Protein AF-A0A3R6ZTX9-F1 (afdb_monomer)

Organism: Aphanomyces astaci (NCBI:txid112090)

pLDDT: mean 76.0, std 13.31, range [39.62, 91.31]

Structure (mmCIF, N/CA/C/O backbone):
data_AF-A0A3R6ZTX9-F1
#
_entry.id   AF-A0A3R6ZTX9-F1
#
loop_
_atom_site.group_PDB
_atom_site.id
_atom_site.type_symbol
_atom_site.label_atom_id
_atom_site.label_alt_id
_atom_site.label_comp_id
_atom_site.label_asym_id
_atom_site.label_entity_id
_atom_site.label_seq_id
_atom_site.pdbx_PDB_ins_code
_atom_site.Cartn_x
_atom_site.Cartn_y
_atom_site.Cartn_z
_atom_site.occupancy
_atom_site.B_iso_or_equiv
_atom_site.auth_seq_id
_atom_site.auth_comp_id
_atom_site.auth_asym_id
_atom_site.auth_atom_id
_atom_site.pdbx_PDB_model_num
ATOM 1 N N . MET A 1 1 ? -72.294 -10.669 41.990 1.00 42.34 1 MET A N 1
ATOM 2 C CA . MET A 1 1 ? -72.229 -10.085 40.635 1.00 42.34 1 MET A CA 1
ATOM 3 C C . MET A 1 1 ? -72.012 -8.591 40.776 1.00 42.34 1 MET A C 1
ATOM 5 O O . MET A 1 1 ? -72.959 -7.925 41.150 1.00 42.34 1 MET A O 1
ATOM 9 N N . THR A 1 2 ? -70.813 -8.077 40.509 1.00 39.62 2 THR A N 1
ATOM 10 C CA . THR A 1 2 ? -70.591 -6.650 40.203 1.00 39.62 2 THR A CA 1
ATOM 11 C C . THR A 1 2 ? -69.235 -6.511 39.512 1.00 39.62 2 THR A C 1
ATOM 13 O O . THR A 1 2 ? -68.197 -6.339 40.142 1.00 39.62 2 THR A O 1
ATOM 16 N N . ALA A 1 3 ? -69.253 -6.647 38.186 1.00 47.97 3 ALA A N 1
ATOM 17 C CA . ALA A 1 3 ? -68.145 -6.266 37.323 1.00 47.97 3 ALA A CA 1
ATOM 18 C C . ALA A 1 3 ? -68.106 -4.733 37.250 1.00 47.97 3 ALA A C 1
ATOM 20 O O . ALA A 1 3 ? -69.045 -4.107 36.756 1.00 47.97 3 ALA A O 1
ATOM 21 N N . THR A 1 4 ? -67.055 -4.114 37.782 1.00 53.06 4 THR A N 1
ATOM 22 C CA . THR A 1 4 ? -66.839 -2.671 37.671 1.00 53.06 4 THR A CA 1
ATOM 23 C C . THR A 1 4 ? -66.225 -2.363 36.307 1.00 53.06 4 THR A C 1
ATOM 25 O O . THR A 1 4 ? -65.097 -2.739 35.997 1.00 53.06 4 THR A O 1
ATOM 28 N N . GLY A 1 5 ? -67.011 -1.702 35.457 1.00 58.22 5 GLY A N 1
ATOM 29 C CA . GLY A 1 5 ? -66.600 -1.270 34.126 1.00 58.22 5 GLY A CA 1
ATOM 30 C C . GLY A 1 5 ? -65.455 -0.259 34.180 1.00 58.22 5 GLY A C 1
ATOM 31 O O . GLY A 1 5 ? -65.663 0.916 34.485 1.00 58.22 5 GLY A O 1
ATOM 32 N N . LEU A 1 6 ? -64.248 -0.705 33.830 1.00 56.84 6 LEU A N 1
ATOM 33 C CA . LEU A 1 6 ? -63.137 0.180 33.493 1.00 56.84 6 LEU A CA 1
ATOM 34 C C . LEU A 1 6 ? -63.426 0.824 32.129 1.00 56.84 6 LEU A C 1
ATOM 36 O O . LEU A 1 6 ? -63.562 0.138 31.117 1.00 56.84 6 LEU A O 1
ATOM 40 N N . LYS A 1 7 ? -63.530 2.157 32.093 1.00 65.38 7 LYS A N 1
ATOM 41 C CA . LYS A 1 7 ? -63.752 2.918 30.853 1.00 65.38 7 LYS A CA 1
ATOM 42 C C . LYS A 1 7 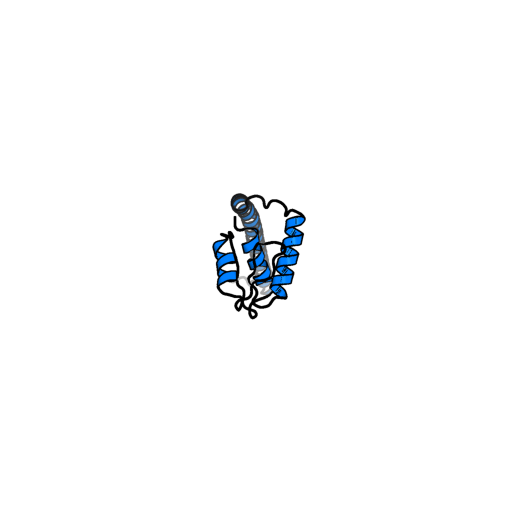? -62.611 2.623 29.858 1.00 65.38 7 LYS A C 1
ATOM 44 O O . LYS A 1 7 ? -61.449 2.771 30.239 1.00 65.38 7 LYS A O 1
ATOM 49 N N . PRO A 1 8 ? -62.894 2.295 28.582 1.00 60.31 8 PRO A N 1
ATOM 50 C CA . PRO A 1 8 ? -61.883 1.877 27.599 1.00 60.31 8 PRO A CA 1
ATOM 51 C C . PRO A 1 8 ? -60.804 2.940 27.334 1.00 60.31 8 PRO A C 1
ATOM 53 O O . PRO A 1 8 ? -59.685 2.605 26.952 1.00 60.31 8 PRO A O 1
ATOM 56 N N . LEU A 1 9 ? -61.099 4.221 27.589 1.00 60.78 9 LEU A N 1
ATOM 57 C CA . LEU A 1 9 ? -60.098 5.290 27.559 1.00 60.78 9 LEU A CA 1
ATOM 58 C C . LEU A 1 9 ? -59.030 5.115 28.650 1.00 60.78 9 LEU A C 1
ATOM 60 O O . LEU A 1 9 ? -57.849 5.267 28.366 1.00 60.78 9 LEU A O 1
ATOM 64 N N . SER A 1 10 ? -59.420 4.766 29.879 1.00 70.56 10 SER A N 1
ATOM 65 C CA . SER A 1 10 ? -58.505 4.667 31.027 1.00 70.56 10 SER A CA 1
ATOM 66 C C . SER A 1 10 ? -57.478 3.549 30.844 1.00 70.56 10 SER A C 1
ATOM 68 O O . SER A 1 10 ? -56.297 3.759 31.106 1.00 70.56 10 SER A O 1
ATOM 70 N N . PHE A 1 11 ? -57.894 2.408 30.290 1.00 79.81 11 PHE A N 1
ATOM 71 C CA . PHE A 1 11 ? -56.985 1.301 29.992 1.00 79.81 11 PHE A CA 1
ATOM 72 C C . PHE A 1 11 ? -55.931 1.672 28.935 1.00 79.81 11 PHE A C 1
ATOM 74 O O . PHE A 1 11 ? -54.764 1.318 29.075 1.00 79.81 11 PHE A O 1
ATOM 81 N N . ARG A 1 12 ? -56.307 2.450 27.908 1.00 82.75 12 ARG A N 1
ATOM 82 C CA . ARG A 1 12 ? -55.375 2.907 26.860 1.00 82.75 12 ARG A CA 1
ATOM 83 C C . ARG A 1 12 ? -54.304 3.857 27.399 1.00 82.75 12 ARG A C 1
ATOM 85 O O . ARG A 1 12 ? -53.152 3.748 26.990 1.00 82.75 12 ARG A O 1
ATOM 92 N N . TRP A 1 13 ? -54.659 4.750 28.324 1.00 83.75 13 TRP A N 1
ATOM 93 C CA . TRP A 1 13 ? -53.696 5.645 28.979 1.00 83.75 13 TRP A CA 1
ATOM 94 C C . TRP A 1 13 ? -52.734 4.889 29.899 1.00 83.75 13 TRP A C 1
ATOM 96 O O . TRP A 1 13 ? -51.539 5.173 29.891 1.00 83.75 13 TRP A O 1
ATOM 106 N N . ILE A 1 14 ? -53.229 3.884 30.628 1.00 87.25 14 ILE A N 1
ATOM 107 C CA . ILE A 1 14 ? -52.388 3.011 31.458 1.00 87.25 14 ILE A CA 1
ATOM 108 C C . ILE A 1 14 ? -51.406 2.225 30.579 1.00 87.25 14 ILE A C 1
ATOM 110 O O . ILE A 1 14 ? -50.210 2.220 30.855 1.00 87.25 14 ILE A O 1
ATOM 114 N N . LEU A 1 15 ? -51.882 1.634 29.477 1.00 86.38 15 LEU A N 1
ATOM 115 C CA . LEU A 1 15 ? -51.041 0.883 28.543 1.00 86.38 15 LEU A CA 1
ATOM 116 C C . LEU A 1 15 ? -49.939 1.762 27.928 1.00 86.38 15 LEU A C 1
ATOM 118 O O . LEU A 1 15 ? -48.782 1.353 27.893 1.00 86.38 15 LEU A O 1
ATOM 122 N N . MET A 1 16 ? -50.275 2.980 27.492 1.00 88.00 16 MET A N 1
ATOM 123 C CA . MET A 1 16 ? -49.287 3.924 26.953 1.00 88.00 16 MET A CA 1
ATOM 124 C C . MET A 1 16 ? -48.255 4.347 28.003 1.00 88.00 16 MET A C 1
ATOM 126 O O . MET A 1 16 ? -47.072 4.449 27.683 1.00 88.00 16 MET A O 1
ATOM 130 N N . GLY A 1 17 ? -48.671 4.522 29.261 1.00 90.31 17 GLY A N 1
ATOM 131 C CA . GLY A 1 17 ? -47.754 4.766 30.375 1.00 90.31 17 GLY A CA 1
ATOM 132 C C . GLY A 1 17 ? -46.779 3.606 30.600 1.00 90.31 17 GLY A C 1
ATOM 133 O O . GLY A 1 17 ? -45.578 3.830 30.737 1.00 90.31 17 GLY A O 1
ATOM 134 N N . CYS A 1 18 ? -47.267 2.363 30.565 1.00 91.25 18 CYS A N 1
ATOM 135 C CA . CYS A 1 18 ? -46.425 1.172 30.701 1.00 91.25 18 CYS A CA 1
ATOM 136 C C . CYS A 1 18 ? -45.427 1.027 29.543 1.00 91.25 18 CYS A C 1
ATOM 138 O O . CYS A 1 18 ? -44.254 0.753 29.784 1.00 91.25 18 CYS A O 1
ATOM 140 N N . ILE A 1 19 ? -45.865 1.245 28.298 1.00 90.62 19 ILE A N 1
ATOM 141 C CA . ILE A 1 19 ? -44.985 1.188 27.121 1.00 90.62 19 ILE A CA 1
ATOM 142 C C . ILE A 1 19 ? -43.904 2.272 27.213 1.00 90.62 19 ILE A C 1
ATOM 144 O O . ILE A 1 19 ? -42.727 1.976 27.021 1.00 90.62 19 ILE A O 1
ATOM 148 N N . GLY A 1 20 ? -44.276 3.504 27.575 1.00 91.06 20 GLY A N 1
ATOM 149 C CA . GLY A 1 20 ? -43.320 4.596 27.766 1.00 91.06 20 GLY A CA 1
ATOM 150 C C . GLY A 1 20 ? -42.275 4.292 28.843 1.00 91.06 20 GLY A C 1
ATOM 151 O O . GLY A 1 20 ? -41.086 4.515 28.625 1.00 91.06 20 GLY A O 1
ATOM 152 N N . ALA A 1 21 ? -42.692 3.716 29.973 1.00 91.31 21 ALA A N 1
ATOM 153 C CA . ALA A 1 21 ? -41.777 3.316 31.041 1.00 91.31 21 ALA A CA 1
ATOM 154 C C . ALA A 1 21 ? -40.799 2.214 30.595 1.00 91.31 21 ALA A C 1
ATOM 156 O O . ALA A 1 21 ? -39.606 2.309 30.879 1.00 91.31 21 ALA A O 1
ATOM 157 N N . LEU A 1 22 ? -41.273 1.205 29.855 1.00 89.50 22 LEU A N 1
ATOM 158 C CA . LEU A 1 22 ? -40.421 0.130 29.334 1.00 89.50 22 LEU A CA 1
ATOM 159 C C . LEU A 1 22 ? -39.383 0.646 28.330 1.00 89.50 22 LEU A C 1
ATOM 161 O O . LEU A 1 22 ? -38.224 0.243 28.395 1.00 89.50 22 LEU A O 1
ATOM 165 N N . VAL A 1 23 ? -39.767 1.567 27.441 1.00 89.31 23 VAL A N 1
ATOM 166 C CA . VAL A 1 23 ? -38.845 2.176 26.466 1.00 89.31 23 VAL A CA 1
ATOM 167 C C . VAL A 1 23 ? -37.778 3.021 27.165 1.00 89.31 23 VAL A C 1
ATOM 169 O O . VAL A 1 23 ? -36.600 2.938 26.813 1.00 89.31 23 VAL A O 1
ATOM 172 N N . LEU A 1 24 ? -38.158 3.794 28.187 1.00 86.75 24 LEU A N 1
ATOM 173 C CA . LEU A 1 24 ? -37.202 4.563 28.984 1.00 86.75 24 LEU A CA 1
ATOM 174 C C . LEU A 1 24 ? -36.202 3.645 29.695 1.00 86.75 24 LEU A C 1
ATOM 176 O O . LEU A 1 24 ? -35.001 3.878 29.583 1.00 86.75 24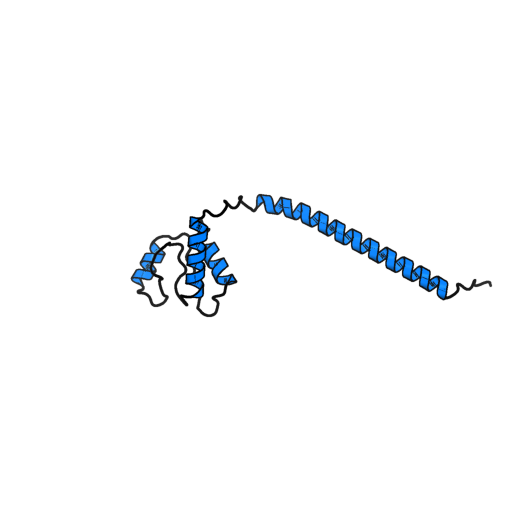 LEU A O 1
ATOM 180 N N . PHE A 1 25 ? -36.667 2.566 30.330 1.00 86.88 25 PHE A N 1
ATOM 181 C CA . PHE A 1 25 ? -35.781 1.578 30.955 1.00 86.88 25 PHE A CA 1
ATOM 182 C C . PHE A 1 25 ? -34.806 0.953 29.950 1.00 86.88 25 PHE A C 1
ATOM 184 O O . PHE A 1 25 ? -33.598 0.989 30.169 1.00 86.88 25 PHE A O 1
ATOM 191 N N . GLN A 1 26 ? -35.305 0.486 28.801 1.00 82.94 26 GLN A N 1
ATOM 192 C CA . GLN A 1 26 ? -34.459 -0.099 27.755 1.00 82.94 26 GLN A CA 1
ATOM 193 C C . GLN A 1 26 ? -33.414 0.894 27.227 1.00 82.94 26 GLN A C 1
ATOM 195 O O . GLN A 1 26 ? -32.262 0.520 27.012 1.00 82.94 26 GLN A O 1
ATOM 200 N N . SER A 1 27 ? -33.776 2.168 27.049 1.00 82.19 27 SER A N 1
ATOM 201 C CA . SER A 1 27 ? -32.820 3.186 26.595 1.00 82.19 27 SER A CA 1
ATOM 202 C C . SER A 1 27 ? -31.723 3.483 27.623 1.00 82.19 27 SER A C 1
ATOM 204 O O . SER A 1 27 ? -30.569 3.676 27.238 1.00 82.19 27 SER A O 1
ATOM 206 N N . VAL A 1 28 ? -32.048 3.466 28.921 1.00 86.44 28 VAL A N 1
ATOM 207 C CA . VAL A 1 28 ? -31.074 3.671 30.004 1.00 86.44 28 VAL A CA 1
ATOM 208 C C . VAL A 1 28 ? -30.114 2.489 30.099 1.00 86.44 28 VAL A C 1
ATOM 210 O O . VAL A 1 28 ? -28.906 2.710 30.170 1.00 86.44 28 VAL A O 1
ATOM 213 N N . ASP A 1 29 ? -30.614 1.254 30.025 1.00 76.56 29 ASP A N 1
ATOM 214 C CA . ASP A 1 29 ? -29.776 0.050 30.052 1.00 76.56 29 ASP A CA 1
ATOM 215 C C . ASP A 1 29 ? -28.816 -0.003 28.856 1.00 76.56 29 ASP A C 1
ATOM 217 O O . ASP A 1 29 ? -27.618 -0.253 29.022 1.00 76.56 29 ASP A O 1
ATOM 221 N N . VAL A 1 30 ? -29.303 0.305 27.647 1.00 79.94 30 VAL A N 1
ATOM 222 C CA . VAL A 1 30 ? -28.466 0.375 26.437 1.00 79.94 30 VAL A CA 1
ATOM 223 C C . VAL A 1 30 ? -27.416 1.478 26.564 1.00 79.94 30 VAL A C 1
ATOM 225 O O . VAL A 1 30 ? -26.245 1.249 26.259 1.00 79.94 30 VAL A O 1
ATOM 228 N N . PHE A 1 31 ? -27.791 2.658 27.061 1.00 79.12 31 PHE A N 1
ATOM 229 C CA . PHE A 1 31 ? -26.856 3.767 27.245 1.00 79.12 31 PHE A CA 1
ATOM 230 C C . PHE A 1 31 ? -25.791 3.463 28.309 1.00 79.12 31 PHE A C 1
ATOM 232 O O . PHE A 1 31 ? -24.609 3.760 28.109 1.00 79.12 31 PHE A O 1
ATOM 239 N N . LEU A 1 32 ? -26.176 2.832 29.420 1.00 76.88 32 LEU A N 1
ATOM 240 C CA . LEU A 1 32 ? -25.256 2.444 30.487 1.00 76.88 32 LEU A CA 1
ATOM 241 C C . LEU A 1 32 ? -24.304 1.333 30.021 1.00 76.88 32 LEU A C 1
ATOM 243 O O . LEU A 1 32 ? -23.101 1.409 30.271 1.00 76.88 32 LEU A O 1
ATOM 247 N N . THR A 1 33 ? -24.810 0.364 29.256 1.00 74.88 33 THR A N 1
ATOM 248 C CA . THR A 1 33 ? -24.007 -0.709 28.646 1.00 74.88 33 THR A CA 1
ATOM 249 C C . THR A 1 33 ? -23.037 -0.159 27.602 1.00 74.88 33 THR A C 1
ATOM 251 O O . THR A 1 33 ? -21.868 -0.548 27.582 1.00 74.88 33 THR A O 1
ATOM 254 N N . TYR A 1 34 ? -23.470 0.803 26.783 1.00 73.12 34 TYR A N 1
ATOM 255 C CA . TYR A 1 34 ? -22.617 1.512 25.825 1.00 73.12 34 TYR A CA 1
ATOM 256 C C . TYR A 1 34 ? -21.499 2.295 26.531 1.00 73.12 34 TYR A C 1
ATOM 258 O O . TYR A 1 34 ? -20.330 2.241 26.143 1.00 73.12 34 TYR A O 1
ATOM 266 N N . ARG A 1 35 ? -21.816 2.979 27.638 1.00 70.88 35 ARG A N 1
ATOM 267 C CA . ARG A 1 35 ? -20.812 3.679 28.453 1.00 70.88 35 ARG A CA 1
ATOM 268 C C . ARG A 1 35 ? -19.828 2.709 29.109 1.00 70.88 35 ARG A C 1
ATOM 270 O O . ARG A 1 35 ? -18.623 2.949 29.035 1.00 70.88 35 ARG A O 1
ATOM 277 N N . ALA A 1 36 ? -20.300 1.606 29.682 1.00 68.00 36 ALA A N 1
ATOM 278 C CA . ALA A 1 36 ? -19.447 0.597 30.309 1.00 68.00 36 ALA A CA 1
ATOM 279 C C . ALA A 1 36 ? -18.501 -0.078 29.299 1.00 68.00 36 ALA A C 1
ATOM 281 O O . ALA A 1 36 ? -17.299 -0.189 29.550 1.00 68.00 36 ALA A O 1
ATOM 282 N N . THR A 1 37 ? -19.010 -0.451 28.121 1.00 60.44 37 THR A N 1
ATOM 283 C CA . THR A 1 37 ? -18.191 -1.018 27.038 1.00 60.44 37 THR A CA 1
ATOM 284 C C . THR A 1 37 ? -17.191 -0.005 26.485 1.00 60.44 37 THR A C 1
ATOM 286 O O . THR A 1 37 ? -16.041 -0.374 26.270 1.00 60.44 37 THR A O 1
ATOM 289 N N . SER A 1 38 ? -17.542 1.281 26.362 1.00 59.75 38 SER A N 1
ATOM 290 C CA . SER A 1 38 ? -16.585 2.320 25.944 1.00 59.75 38 SER A CA 1
ATOM 291 C C . SER A 1 38 ? -15.401 2.485 26.913 1.00 59.75 38 SER A C 1
ATOM 293 O O . SER A 1 38 ? -14.273 2.729 26.482 1.00 59.75 38 SER A O 1
ATOM 295 N N . LEU A 1 39 ? -15.622 2.298 28.221 1.00 58.97 39 LEU A N 1
ATOM 296 C CA . LEU A 1 39 ? -14.579 2.417 29.244 1.00 58.97 39 LEU A CA 1
ATOM 297 C C . LEU A 1 39 ? -13.685 1.170 29.312 1.00 58.97 39 LEU A C 1
ATOM 299 O O . LEU A 1 39 ? -12.461 1.312 29.358 1.00 58.97 39 LEU A O 1
ATOM 303 N N . LEU A 1 40 ? -14.263 -0.036 29.254 1.00 56.44 40 LEU A N 1
ATOM 304 C CA . LEU 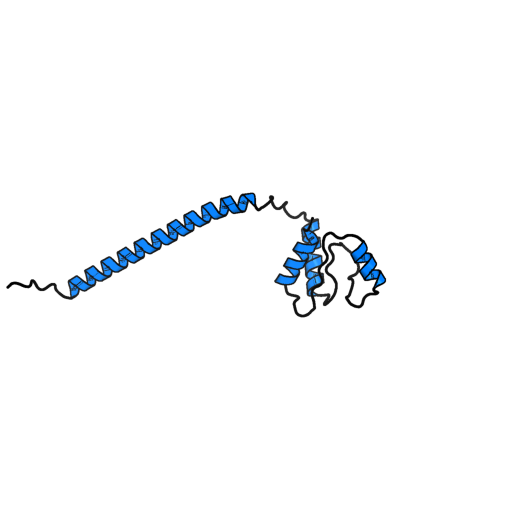A 1 40 ? -13.492 -1.288 29.199 1.00 56.44 40 LEU A CA 1
ATOM 305 C C . LEU A 1 40 ? -12.753 -1.472 27.864 1.00 56.44 40 LEU A C 1
ATOM 307 O O . LEU A 1 40 ? -11.618 -1.951 27.851 1.00 56.44 40 LEU A O 1
ATOM 311 N N . SER A 1 41 ? -13.341 -1.042 26.744 1.00 51.44 41 SER A N 1
ATOM 312 C CA . SER A 1 41 ? -12.674 -1.056 25.436 1.00 51.44 41 SER A CA 1
ATOM 313 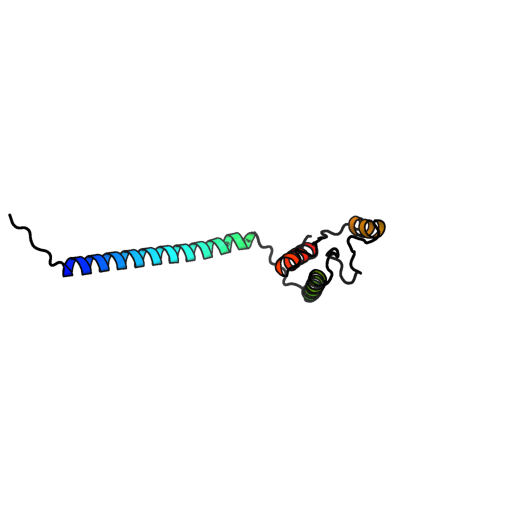C C . SER A 1 41 ? -11.423 -0.174 25.447 1.00 51.44 41 SER A C 1
ATOM 315 O O . SER A 1 41 ? -10.413 -0.519 24.841 1.00 51.44 41 SER A O 1
ATOM 317 N N . ARG A 1 42 ? -11.437 0.935 26.198 1.00 52.50 42 ARG A N 1
ATOM 318 C CA . ARG A 1 42 ? -10.303 1.865 26.300 1.00 52.50 42 ARG A CA 1
ATOM 319 C C . ARG A 1 42 ? -9.152 1.353 27.172 1.00 52.50 42 ARG A C 1
ATOM 321 O O . ARG A 1 42 ? -8.048 1.890 27.072 1.00 52.50 42 ARG A O 1
ATOM 328 N N . SER A 1 43 ? -9.376 0.384 28.063 1.00 53.16 43 SER A N 1
ATOM 329 C CA . SER A 1 43 ? -8.309 -0.196 28.898 1.00 53.16 43 SER A CA 1
ATOM 330 C C . SER A 1 43 ? -7.624 -1.375 28.209 1.00 53.16 43 SER A C 1
ATOM 332 O O . SER A 1 43 ? -6.398 -1.407 28.176 1.00 53.16 43 SER A O 1
ATOM 334 N N . LYS A 1 44 ? -8.383 -2.275 27.566 1.00 50.84 44 LYS A N 1
ATOM 335 C CA . LYS A 1 44 ? -7.806 -3.381 26.779 1.00 50.84 44 LYS A CA 1
ATOM 336 C C . LYS A 1 44 ? -7.079 -2.904 25.519 1.00 50.84 44 LYS A C 1
ATOM 338 O O . LYS A 1 44 ? -6.027 -3.444 25.197 1.00 50.84 44 LYS A O 1
ATOM 343 N N . LEU A 1 45 ? -7.569 -1.852 24.859 1.00 51.25 45 LEU A N 1
ATOM 344 C CA . LEU A 1 45 ? -6.897 -1.270 23.691 1.00 51.25 45 LEU A CA 1
ATOM 345 C C . LEU A 1 45 ? -5.554 -0.604 24.053 1.00 51.25 45 LEU A C 1
ATOM 347 O O . LEU A 1 45 ? -4.610 -0.639 23.274 1.00 51.25 45 LEU A O 1
ATOM 351 N N . ARG A 1 46 ? -5.425 -0.050 25.267 1.00 49.50 46 ARG A N 1
ATOM 352 C CA . ARG A 1 46 ? -4.210 0.656 25.712 1.00 49.50 46 ARG A CA 1
ATOM 353 C C . ARG A 1 46 ? -3.003 -0.240 25.990 1.00 49.50 46 ARG A C 1
ATOM 355 O O . ARG A 1 46 ? -1.915 0.292 26.145 1.00 49.50 46 ARG A O 1
ATOM 362 N N . HIS A 1 47 ? -3.180 -1.552 26.121 1.00 49.66 47 HIS A N 1
ATOM 363 C CA . HIS A 1 47 ? -2.062 -2.490 26.313 1.00 49.66 47 HIS A CA 1
ATOM 364 C C . HIS A 1 47 ? -1.677 -3.235 25.029 1.00 49.66 47 HIS A C 1
ATOM 366 O O . HIS A 1 47 ? -0.597 -3.808 24.973 1.00 49.66 47 HIS A O 1
ATOM 372 N N . ALA A 1 48 ? -2.529 -3.207 23.999 1.00 52.22 48 ALA A N 1
ATOM 373 C CA . ALA A 1 48 ? -2.214 -3.757 22.679 1.00 52.22 48 ALA A CA 1
ATOM 374 C C . ALA A 1 48 ? -1.544 -2.725 21.754 1.00 52.22 48 ALA A C 1
ATOM 376 O O . ALA A 1 48 ? -0.830 -3.094 20.829 1.00 52.22 48 ALA A O 1
ATOM 377 N N . ILE A 1 49 ? -1.747 -1.432 22.014 1.00 51.38 49 ILE A N 1
ATOM 378 C CA . ILE A 1 49 ? -1.125 -0.344 21.264 1.00 51.38 49 ILE A CA 1
ATOM 379 C C . ILE A 1 49 ? 0.180 0.037 21.976 1.00 51.38 49 ILE A C 1
ATOM 381 O O . ILE A 1 49 ? 0.154 0.781 22.960 1.00 51.38 49 ILE A O 1
ATOM 385 N N . ARG A 1 50 ? 1.333 -0.449 21.480 1.00 51.97 50 ARG A N 1
ATOM 386 C CA . ARG A 1 50 ? 2.596 0.304 21.635 1.00 51.97 50 ARG A CA 1
ATOM 387 C C . ARG A 1 50 ? 2.275 1.750 21.241 1.00 51.97 50 ARG A C 1
ATOM 389 O O . ARG A 1 50 ? 1.588 1.907 20.232 1.00 51.97 50 ARG A O 1
ATOM 396 N N . PRO A 1 51 ? 2.677 2.782 22.009 1.00 50.09 51 PRO A N 1
ATOM 397 C CA . PRO A 1 51 ? 2.389 4.155 21.614 1.00 50.09 51 PRO A CA 1
ATOM 398 C C . PRO A 1 51 ? 2.879 4.310 20.178 1.00 50.09 51 PRO A C 1
ATOM 400 O O . PRO A 1 51 ? 4.065 4.091 19.934 1.00 50.09 51 PRO A O 1
ATOM 403 N N . LEU A 1 52 ? 1.959 4.573 19.238 1.00 55.53 52 LEU A N 1
ATOM 404 C CA . LEU A 1 52 ? 2.352 4.907 17.878 1.00 55.53 52 LEU A CA 1
ATOM 405 C C . LEU A 1 52 ? 3.243 6.127 18.051 1.00 55.53 52 LEU A C 1
ATOM 407 O O . LEU A 1 52 ? 2.767 7.187 18.469 1.00 55.53 52 LEU A O 1
ATOM 411 N N . VAL A 1 53 ? 4.544 5.934 17.852 1.00 63.41 53 VAL A N 1
ATOM 412 C CA . VAL A 1 53 ? 5.473 7.042 17.697 1.00 63.41 53 VAL A CA 1
ATOM 413 C C . VAL A 1 53 ? 4.830 7.913 16.629 1.00 63.41 53 VAL A C 1
ATOM 415 O O . VAL A 1 53 ? 4.411 7.400 15.590 1.00 63.41 53 VAL A O 1
ATOM 418 N N . ALA A 1 54 ? 4.602 9.188 16.952 1.00 61.34 54 ALA A N 1
ATOM 419 C CA . ALA A 1 54 ? 4.015 10.099 15.984 1.00 61.34 54 ALA A CA 1
ATOM 420 C C . ALA A 1 54 ? 4.865 9.999 14.708 1.00 61.34 54 ALA A C 1
ATOM 422 O O . ALA A 1 54 ? 6.089 10.092 14.841 1.00 61.34 54 ALA A O 1
ATOM 423 N N . PRO A 1 55 ? 4.257 9.748 13.531 1.00 62.03 55 PRO A N 1
ATOM 424 C CA . PRO A 1 55 ? 5.019 9.568 12.306 1.00 62.03 55 PRO A CA 1
ATOM 425 C C . PRO A 1 55 ? 5.967 10.750 12.137 1.00 62.03 55 PRO A C 1
ATOM 427 O O . PRO A 1 55 ? 5.537 11.903 12.258 1.00 62.03 55 PRO A O 1
ATOM 430 N N . GLN A 1 56 ? 7.250 10.471 11.921 1.00 73.94 56 GLN A N 1
ATOM 431 C CA . GLN A 1 56 ? 8.213 11.522 11.630 1.00 73.94 56 GLN A CA 1
ATOM 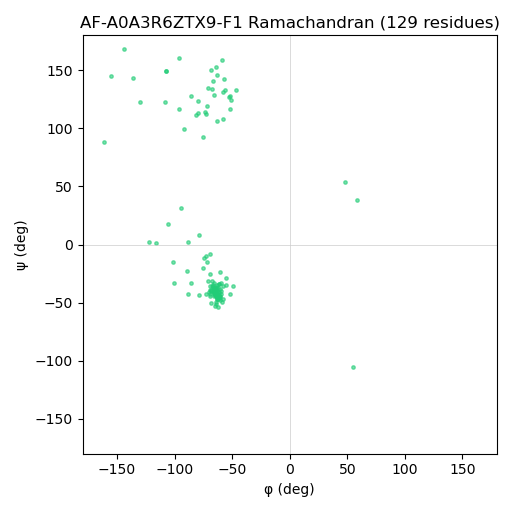432 C C . GLN A 1 56 ? 7.812 12.179 10.295 1.00 73.94 56 GLN A C 1
ATOM 434 O O . GLN A 1 56 ? 7.165 11.544 9.462 1.00 73.94 56 GLN A O 1
ATOM 439 N N . GLU A 1 57 ? 8.143 13.453 10.063 1.00 74.75 57 GLU A N 1
ATOM 440 C CA . GLU A 1 57 ? 7.768 14.133 8.805 1.00 74.75 57 GLU A CA 1
ATOM 441 C C . GLU A 1 57 ? 8.275 13.370 7.566 1.00 74.75 57 GLU A C 1
ATOM 443 O O . GLU A 1 57 ? 7.563 13.263 6.565 1.00 74.75 57 GLU A O 1
ATOM 448 N N . ASP A 1 58 ? 9.447 12.744 7.687 1.00 77.44 58 ASP A N 1
ATOM 449 C CA . ASP A 1 58 ? 10.035 11.865 6.673 1.00 77.44 58 ASP A CA 1
ATOM 450 C C . ASP A 1 58 ? 9.175 10.614 6.407 1.00 77.44 58 ASP A C 1
ATOM 452 O O . ASP A 1 58 ? 9.053 10.166 5.266 1.00 77.44 58 ASP A O 1
ATOM 456 N N . ASP A 1 59 ? 8.511 10.075 7.436 1.00 82.31 59 ASP A N 1
ATOM 457 C CA . ASP A 1 59 ? 7.595 8.940 7.299 1.00 82.31 59 ASP A CA 1
ATOM 458 C C . ASP A 1 59 ? 6.325 9.341 6.553 1.00 82.31 59 ASP A C 1
ATOM 460 O O . ASP A 1 59 ? 5.846 8.587 5.711 1.00 82.31 59 ASP A O 1
ATOM 464 N N . LEU A 1 60 ? 5.784 10.531 6.833 1.00 84.19 60 LEU A N 1
ATOM 465 C CA . LEU A 1 60 ? 4.585 11.034 6.159 1.00 84.19 60 LEU A CA 1
ATOM 466 C C . LEU A 1 60 ? 4.842 11.289 4.674 1.00 84.19 60 LEU A C 1
ATOM 468 O O . LEU A 1 60 ? 4.008 10.935 3.836 1.00 84.19 60 LEU A O 1
ATOM 472 N N . LEU A 1 61 ? 5.993 11.881 4.347 1.00 87.19 61 LEU A N 1
ATOM 473 C CA . LEU A 1 61 ? 6.384 12.122 2.963 1.00 87.19 61 LEU A CA 1
ATOM 474 C C . LEU A 1 61 ? 6.565 10.801 2.208 1.00 87.19 61 LEU A C 1
ATOM 476 O O . LEU A 1 61 ? 6.003 10.637 1.125 1.00 87.19 61 LEU A O 1
ATOM 480 N N . HIS A 1 62 ? 7.275 9.843 2.809 1.00 84.62 62 HIS A N 1
ATOM 481 C CA . HIS A 1 62 ? 7.494 8.530 2.210 1.00 84.62 62 HIS A CA 1
ATOM 482 C C . HIS A 1 62 ? 6.180 7.756 2.025 1.00 84.62 62 HIS A C 1
ATOM 484 O O . HIS A 1 62 ? 5.939 7.191 0.962 1.00 84.62 62 HIS A O 1
ATOM 490 N N . MET A 1 63 ? 5.275 7.785 3.006 1.00 85.50 63 MET A N 1
ATOM 491 C CA . MET A 1 63 ? 3.960 7.151 2.880 1.00 85.50 63 MET A CA 1
ATOM 492 C C . MET A 1 63 ? 3.133 7.778 1.751 1.00 85.50 63 MET A C 1
ATOM 494 O O . MET A 1 63 ? 2.502 7.068 0.974 1.00 85.50 63 MET A O 1
ATOM 498 N N . ASN A 1 64 ? 3.157 9.102 1.596 1.00 88.50 64 ASN A N 1
ATOM 499 C CA . ASN A 1 64 ? 2.459 9.755 0.489 1.00 88.50 64 ASN A CA 1
ATOM 500 C C . ASN A 1 64 ? 3.031 9.358 -0.888 1.00 88.50 64 ASN A C 1
ATOM 502 O O . ASN A 1 64 ? 2.280 9.183 -1.854 1.00 88.50 64 ASN A O 1
ATOM 506 N N . GLU A 1 65 ? 4.349 9.181 -0.980 1.00 88.12 65 GLU A N 1
ATOM 507 C CA . GLU A 1 65 ? 4.997 8.670 -2.188 1.00 88.12 65 GLU A CA 1
ATOM 508 C C . GLU A 1 65 ? 4.563 7.231 -2.483 1.00 88.12 65 GLU A C 1
ATOM 510 O O . GLU A 1 65 ? 4.040 6.978 -3.568 1.00 88.12 65 GLU A O 1
ATOM 515 N N . LEU A 1 66 ? 4.647 6.322 -1.503 1.00 87.88 66 LEU A N 1
ATOM 516 C CA . LEU A 1 66 ? 4.213 4.929 -1.661 1.00 87.88 66 LEU A CA 1
ATOM 517 C C . LEU A 1 66 ? 2.733 4.823 -2.059 1.00 87.88 66 LEU A C 1
ATOM 519 O O . LEU A 1 66 ? 2.369 3.973 -2.871 1.00 87.88 66 LEU A O 1
ATOM 523 N N . MET A 1 67 ? 1.881 5.716 -1.548 1.00 89.88 67 MET A N 1
ATOM 524 C CA . MET A 1 67 ? 0.469 5.784 -1.935 1.00 89.88 67 MET A CA 1
ATOM 525 C C . MET A 1 67 ? 0.304 6.148 -3.400 1.00 89.88 67 MET A C 1
ATOM 527 O O . MET A 1 67 ? -0.431 5.500 -4.149 1.00 89.88 67 MET A O 1
ATOM 531 N N . THR A 1 68 ? 1.001 7.202 -3.811 1.00 88.94 68 THR A N 1
ATOM 532 C CA . THR A 1 68 ? 0.953 7.696 -5.181 1.00 88.94 68 THR A CA 1
ATOM 533 C C . THR A 1 68 ? 1.482 6.634 -6.136 1.00 88.94 68 THR A C 1
ATOM 535 O O . THR A 1 68 ? 0.856 6.360 -7.161 1.00 88.94 68 THR A O 1
ATOM 538 N N . GLU A 1 69 ? 2.587 5.977 -5.793 1.00 87.12 69 GLU A N 1
ATOM 539 C CA . GLU A 1 69 ? 3.147 4.887 -6.584 1.00 87.12 69 GLU A CA 1
ATOM 540 C C . GLU A 1 69 ? 2.210 3.683 -6.640 1.00 87.12 69 GLU A C 1
ATOM 542 O O . GLU A 1 69 ? 1.964 3.159 -7.727 1.00 87.12 69 GLU A O 1
ATOM 547 N N . CYS A 1 70 ? 1.615 3.283 -5.515 1.00 88.94 70 CYS A N 1
ATOM 548 C CA . CYS A 1 70 ? 0.680 2.168 -5.493 1.00 88.94 70 CYS A CA 1
ATOM 549 C C . CYS A 1 70 ? -0.529 2.433 -6.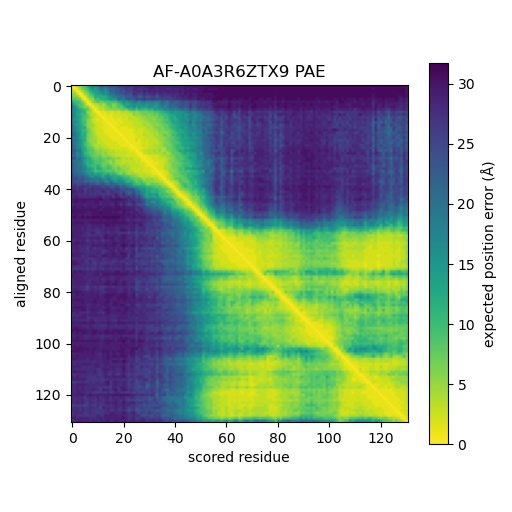397 1.00 88.94 70 CYS A C 1
ATOM 551 O O . CYS A 1 70 ? -0.902 1.570 -7.187 1.00 88.94 70 CYS A O 1
ATOM 553 N N . LEU A 1 71 ? -1.106 3.632 -6.362 1.00 90.06 71 LEU A N 1
ATOM 554 C CA . LEU A 1 71 ? -2.267 3.963 -7.189 1.00 90.06 71 LEU A CA 1
ATOM 555 C C . LEU A 1 71 ? -1.936 4.107 -8.682 1.00 90.06 71 LEU A C 1
ATOM 557 O O . LEU A 1 71 ? -2.789 3.829 -9.523 1.00 90.06 71 LEU A O 1
ATOM 561 N N . THR A 1 72 ? -0.727 4.558 -9.024 1.00 87.56 72 THR A N 1
ATOM 562 C CA . THR A 1 72 ? -0.374 4.930 -10.407 1.00 87.56 72 THR A CA 1
ATOM 563 C C . THR A 1 72 ? 0.414 3.861 -11.157 1.00 87.56 72 THR A C 1
ATOM 565 O O . THR A 1 72 ? 0.245 3.721 -12.368 1.00 87.56 72 THR A O 1
ATOM 568 N N . ARG A 1 73 ? 1.259 3.085 -10.471 1.00 78.75 73 ARG A N 1
ATOM 569 C CA . ARG A 1 73 ? 2.222 2.159 -11.089 1.00 78.75 73 ARG A CA 1
ATOM 570 C C . ARG A 1 73 ? 1.712 0.725 -11.227 1.00 78.75 73 ARG A C 1
ATOM 572 O O . ARG A 1 73 ? 2.499 -0.207 -11.202 1.00 78.75 73 ARG A O 1
ATOM 579 N N . GLY A 1 74 ? 0.408 0.538 -11.410 1.00 80.50 74 GLY A N 1
ATOM 580 C CA . GLY A 1 74 ? -0.151 -0.696 -11.971 1.00 80.50 74 GLY A CA 1
ATOM 581 C C . GLY A 1 74 ? 0.243 -1.995 -11.254 1.00 80.50 74 GLY A C 1
ATOM 582 O O . GLY A 1 74 ? -0.330 -2.326 -10.236 1.00 80.50 74 GLY A O 1
ATOM 583 N N . ASP A 1 75 ? 1.135 -2.795 -11.821 1.00 82.69 75 ASP A N 1
ATOM 584 C CA . ASP A 1 75 ? 1.616 -4.085 -11.307 1.00 82.69 75 ASP A CA 1
ATOM 585 C C . ASP A 1 75 ? 3.039 -4.021 -10.723 1.00 82.69 75 ASP A C 1
ATOM 587 O O . ASP A 1 75 ? 3.679 -5.051 -10.513 1.00 82.69 75 ASP A O 1
ATOM 591 N N . ALA A 1 76 ? 3.534 -2.826 -10.404 1.00 83.56 76 ALA A N 1
ATOM 592 C CA . ALA A 1 76 ? 4.815 -2.659 -9.727 1.00 83.56 76 ALA A CA 1
ATOM 593 C C . ALA A 1 76 ? 4.793 -3.206 -8.290 1.00 83.56 76 ALA A C 1
ATOM 595 O O . ALA A 1 76 ? 3.830 -3.011 -7.552 1.00 83.56 76 ALA A O 1
ATOM 596 N N . ILE A 1 77 ? 5.869 -3.842 -7.846 1.00 84.00 77 ILE A N 1
ATOM 597 C CA . ILE A 1 77 ? 6.041 -4.270 -6.456 1.00 84.00 77 ILE A CA 1
ATOM 598 C C . ILE A 1 77 ? 6.127 -3.026 -5.563 1.00 84.00 77 ILE A C 1
ATOM 600 O O . ILE A 1 77 ? 6.906 -2.113 -5.832 1.00 84.00 77 ILE A O 1
ATOM 604 N N . VAL A 1 78 ? 5.316 -2.985 -4.502 1.00 85.25 78 VAL A N 1
ATOM 605 C CA . VAL A 1 78 ? 5.401 -1.949 -3.469 1.00 85.25 78 VAL A CA 1
ATOM 606 C C . VAL A 1 78 ? 6.545 -2.342 -2.538 1.00 85.25 78 VAL A C 1
ATOM 608 O O . VAL A 1 78 ? 6.468 -3.370 -1.860 1.00 85.25 78 VAL A O 1
ATOM 611 N N . SER A 1 79 ? 7.615 -1.548 -2.548 1.00 80.19 79 SER A N 1
ATOM 612 C CA . SER A 1 79 ? 8.832 -1.779 -1.765 1.00 80.19 79 SER A CA 1
ATOM 613 C C . SER A 1 79 ? 8.920 -0.786 -0.610 1.00 80.19 79 SER A C 1
ATOM 615 O O . SER A 1 79 ? 8.481 0.353 -0.726 1.00 80.19 79 SER A O 1
ATOM 617 N N . SER A 1 80 ? 9.534 -1.204 0.496 1.00 78.56 80 SER A N 1
ATOM 618 C CA . SER A 1 80 ? 9.871 -0.322 1.623 1.00 78.56 80 SER A CA 1
ATOM 619 C C . SER A 1 80 ? 10.987 0.685 1.275 1.00 78.56 80 SER A C 1
ATOM 621 O O . SER A 1 80 ? 11.314 1.575 2.060 1.00 78.56 80 SER A O 1
ATOM 623 N N . ARG A 1 81 ? 11.633 0.558 0.105 1.00 76.00 81 ARG A N 1
ATOM 624 C CA . ARG A 1 81 ? 12.753 1.425 -0.271 1.00 76.00 81 ARG A CA 1
ATOM 625 C C . ARG A 1 81 ? 12.307 2.785 -0.800 1.00 76.00 81 ARG A C 1
ATOM 627 O O . ARG A 1 81 ? 11.685 2.891 -1.850 1.00 7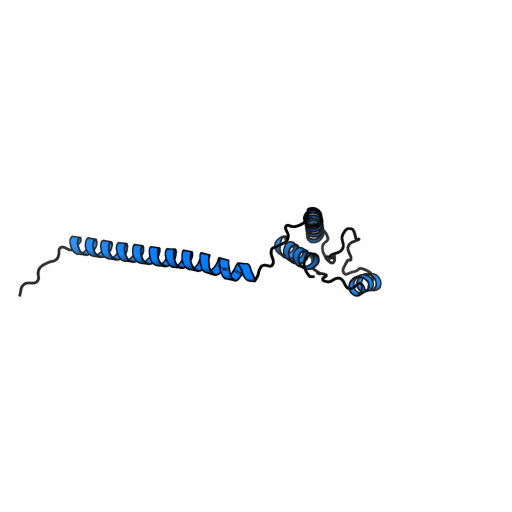6.00 81 ARG A O 1
ATOM 634 N N . TYR A 1 82 ? 12.804 3.825 -0.141 1.00 68.44 82 TYR A N 1
ATOM 635 C CA . TYR A 1 82 ? 12.692 5.203 -0.600 1.00 68.44 82 TYR A CA 1
ATOM 636 C C . TYR A 1 82 ? 13.576 5.461 -1.836 1.00 68.44 82 TYR A C 1
ATOM 638 O O . TYR A 1 82 ? 14.751 5.079 -1.851 1.00 68.44 82 TYR A O 1
ATOM 646 N N . MET A 1 83 ? 13.028 6.140 -2.852 1.00 66.81 83 MET A N 1
ATOM 647 C CA . MET A 1 83 ? 13.728 6.587 -4.071 1.00 66.81 83 MET A CA 1
ATOM 648 C C . MET A 1 83 ? 14.398 5.486 -4.918 1.00 66.81 83 MET A C 1
ATOM 650 O O . MET A 1 83 ? 15.478 5.701 -5.478 1.00 66.81 83 MET A O 1
ATOM 654 N N . GLN A 1 84 ? 13.777 4.312 -5.056 1.00 70.25 84 GLN A N 1
ATOM 655 C CA . GLN A 1 84 ? 14.228 3.305 -6.024 1.00 70.25 84 GLN A CA 1
ATOM 656 C C . GLN A 1 84 ? 13.284 3.173 -7.223 1.00 70.25 84 GLN A C 1
ATOM 658 O O . GLN A 1 84 ? 12.084 3.413 -7.096 1.00 70.25 84 GLN A O 1
ATOM 663 N N . PRO A 1 85 ? 13.809 2.813 -8.411 1.00 71.88 85 PRO A N 1
ATOM 664 C CA . PRO A 1 85 ? 12.965 2.500 -9.552 1.00 71.88 85 PRO A CA 1
ATOM 665 C C . PRO A 1 85 ? 11.996 1.359 -9.206 1.00 71.88 85 PRO A C 1
ATOM 667 O O . PRO A 1 85 ? 12.392 0.410 -8.529 1.00 71.88 85 PRO A O 1
ATOM 670 N N . PRO A 1 86 ? 10.750 1.414 -9.697 1.00 72.69 86 PRO A N 1
ATOM 671 C CA . PRO A 1 86 ? 9.769 0.375 -9.433 1.00 72.69 86 PRO A CA 1
ATOM 672 C C . PRO A 1 86 ? 10.186 -0.920 -10.136 1.00 72.69 86 PRO A C 1
ATOM 674 O O . PRO A 1 86 ? 10.526 -0.908 -11.323 1.00 72.69 86 PRO A O 1
ATOM 677 N N . LEU A 1 87 ? 10.117 -2.036 -9.413 1.00 78.00 87 LEU A N 1
ATOM 678 C CA . LEU A 1 87 ? 10.238 -3.372 -9.989 1.00 78.00 87 LEU A CA 1
ATOM 679 C C . LEU A 1 87 ? 8.876 -3.829 -10.494 1.00 78.00 87 LEU A C 1
ATOM 681 O O . LEU A 1 87 ? 7.892 -3.802 -9.760 1.00 78.00 87 LEU A O 1
ATOM 685 N N . TRP A 1 88 ? 8.826 -4.254 -11.748 1.00 81.25 88 TRP A N 1
ATOM 686 C CA . TRP A 1 88 ? 7.622 -4.765 -12.391 1.00 81.25 88 TRP A CA 1
ATOM 687 C C . TRP A 1 88 ? 7.610 -6.284 -12.309 1.00 81.25 88 TRP A C 1
ATOM 689 O O . TRP A 1 88 ? 8.649 -6.924 -12.137 1.00 81.25 88 TRP A O 1
ATOM 699 N N . ARG A 1 89 ? 6.437 -6.888 -12.484 1.00 75.31 89 ARG A N 1
ATOM 700 C CA . ARG A 1 89 ? 6.334 -8.348 -12.549 1.00 75.31 89 ARG A CA 1
ATOM 701 C C . ARG A 1 89 ? 7.158 -8.929 -13.705 1.00 75.31 89 ARG A C 1
ATOM 703 O O . ARG A 1 89 ? 7.683 -10.032 -13.591 1.00 75.31 89 ARG A O 1
ATOM 710 N N . GLU A 1 90 ? 7.263 -8.186 -14.800 1.00 81.50 90 GLU A N 1
ATOM 711 C CA . GLU A 1 90 ? 7.986 -8.547 -16.020 1.00 81.50 90 GLU A CA 1
ATOM 712 C C . GLU A 1 90 ? 9.464 -8.125 -15.991 1.00 81.50 90 GLU A C 1
ATOM 714 O O . GLU A 1 90 ? 10.170 -8.323 -16.982 1.00 81.50 90 GLU A O 1
ATOM 719 N N . SER A 1 91 ? 9.946 -7.536 -14.888 1.00 83.38 91 SER A N 1
ATOM 720 C CA . SER A 1 91 ? 11.367 -7.224 -14.711 1.00 83.38 91 SER A CA 1
ATOM 721 C C . SER A 1 91 ? 12.236 -8.486 -14.793 1.00 83.38 91 SER A C 1
ATOM 723 O O . SER A 1 91 ? 11.758 -9.608 -14.605 1.00 83.38 91 SER A O 1
ATOM 725 N N . ASP A 1 92 ? 13.532 -8.314 -15.084 1.00 88.19 92 ASP A N 1
ATOM 726 C CA . ASP A 1 92 ? 14.467 -9.440 -15.144 1.00 88.19 92 ASP A CA 1
ATOM 727 C C .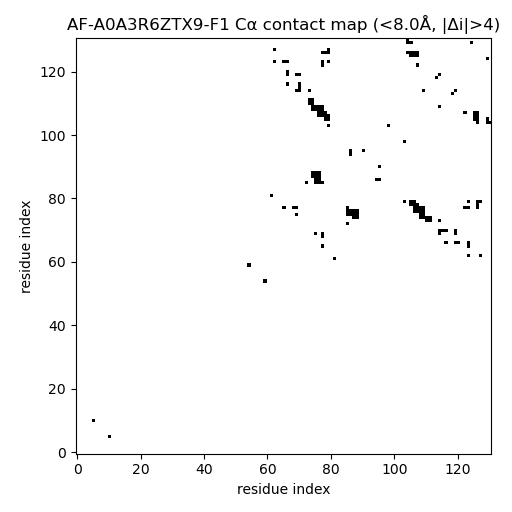 ASP A 1 92 ? 14.436 -10.208 -13.815 1.00 88.19 92 ASP A C 1
ATOM 729 O O . ASP A 1 92 ? 14.501 -9.626 -12.728 1.00 88.19 92 ASP A O 1
ATOM 733 N N . ALA A 1 93 ? 14.350 -11.537 -13.900 1.00 84.19 93 ALA A N 1
ATOM 734 C CA . ALA A 1 93 ? 14.323 -12.409 -12.736 1.00 84.19 93 ALA A CA 1
ATOM 735 C C . ALA A 1 93 ? 15.534 -12.193 -11.814 1.00 84.19 93 ALA A C 1
ATOM 737 O O . ALA A 1 93 ? 15.419 -12.407 -10.611 1.00 84.19 93 ALA A O 1
ATOM 738 N N . LYS A 1 94 ? 16.683 -11.762 -12.350 1.00 85.75 94 LYS A N 1
ATOM 739 C CA . LYS A 1 94 ? 17.871 -11.416 -11.559 1.00 85.75 94 LYS A CA 1
ATOM 740 C C . LYS A 1 94 ? 17.674 -10.158 -10.727 1.00 85.75 94 LYS A C 1
ATOM 742 O O . LYS A 1 94 ? 18.133 -10.142 -9.591 1.00 85.75 94 LYS A O 1
ATOM 747 N N . ASP A 1 95 ? 16.997 -9.149 -11.263 1.00 82.38 95 ASP A N 1
ATOM 748 C CA . ASP A 1 95 ? 16.749 -7.886 -10.563 1.00 82.38 95 ASP A CA 1
ATOM 749 C C . ASP A 1 95 ? 15.699 -8.087 -9.468 1.00 82.38 95 ASP A C 1
ATOM 751 O O . ASP A 1 95 ? 15.907 -7.677 -8.328 1.00 82.38 95 ASP A O 1
ATOM 755 N N . ILE A 1 96 ? 14.629 -8.832 -9.775 1.00 78.62 96 ILE A N 1
ATOM 756 C CA . ILE A 1 96 ? 13.618 -9.238 -8.787 1.00 78.62 96 ILE A CA 1
ATOM 757 C C . ILE A 1 96 ? 14.265 -10.085 -7.686 1.00 78.62 96 ILE A C 1
ATOM 759 O O . ILE A 1 96 ? 14.058 -9.838 -6.502 1.00 78.62 96 ILE A O 1
ATOM 763 N N . LEU A 1 97 ? 15.075 -11.081 -8.057 1.00 81.88 97 LEU A N 1
ATOM 764 C CA . LEU A 1 97 ? 15.755 -11.925 -7.080 1.00 81.88 97 LEU A CA 1
ATOM 765 C C . LEU A 1 97 ? 16.749 -11.120 -6.241 1.00 81.88 97 LEU A C 1
ATOM 767 O O . LEU A 1 97 ? 16.850 -11.365 -5.046 1.00 81.88 97 LEU A O 1
ATOM 771 N N . ALA A 1 98 ? 17.478 -10.171 -6.829 1.00 81.31 98 ALA A N 1
ATOM 772 C CA . ALA A 1 98 ? 18.387 -9.301 -6.090 1.00 81.31 98 ALA A CA 1
ATOM 773 C C . ALA A 1 98 ? 17.640 -8.435 -5.067 1.00 81.31 98 ALA A C 1
ATOM 775 O O . ALA A 1 98 ? 18.150 -8.242 -3.964 1.00 81.31 98 ALA A O 1
ATOM 776 N N . GLU A 1 99 ? 16.440 -7.963 -5.407 1.00 74.12 99 GLU A N 1
ATOM 777 C CA . GLU A 1 99 ? 15.566 -7.222 -4.499 1.00 74.12 99 GLU A CA 1
ATOM 778 C C . GLU A 1 99 ? 15.100 -8.106 -3.330 1.00 74.12 99 GLU A C 1
ATOM 780 O O . GLU A 1 99 ? 15.364 -7.776 -2.171 1.00 74.12 99 GLU A O 1
ATOM 785 N N . VAL A 1 100 ? 14.538 -9.281 -3.636 1.00 72.56 100 VAL A N 1
ATOM 786 C CA . VAL A 1 100 ? 14.033 -10.254 -2.649 1.00 72.56 100 VAL A CA 1
ATOM 787 C C . VAL A 1 100 ? 15.151 -10.764 -1.733 1.00 72.56 100 VAL A C 1
ATOM 789 O O . VAL A 1 100 ? 14.979 -10.891 -0.521 1.00 72.56 100 VAL A O 1
ATOM 792 N N . MET A 1 101 ? 16.334 -11.039 -2.289 1.00 74.44 101 MET A N 1
ATOM 793 C CA . MET A 1 101 ? 17.497 -11.535 -1.541 1.00 74.44 101 MET A CA 1
ATOM 794 C C . MET A 1 101 ? 18.143 -10.468 -0.659 1.00 74.44 101 MET A C 1
ATOM 796 O O . MET A 1 101 ? 19.005 -10.788 0.160 1.00 74.44 101 MET A O 1
ATOM 800 N N . ARG A 1 102 ? 17.748 -9.201 -0.803 1.00 69.81 102 ARG A N 1
ATOM 801 C CA . ARG A 1 102 ? 18.278 -8.095 -0.005 1.00 69.81 102 ARG A CA 1
ATOM 802 C C . ARG A 1 102 ? 17.668 -8.020 1.402 1.00 69.81 102 ARG A C 1
ATOM 804 O O . ARG A 1 102 ? 17.952 -7.063 2.117 1.00 69.81 102 ARG A O 1
ATOM 811 N N . CYS A 1 103 ? 16.890 -9.029 1.801 1.00 63.59 103 CYS A N 1
ATOM 812 C CA . CYS A 1 103 ? 16.220 -9.151 3.099 1.00 63.59 103 CYS A CA 1
ATOM 813 C C . CYS A 1 103 ? 15.465 -7.877 3.530 1.00 63.59 103 CYS A C 1
ATOM 815 O O . CYS A 1 103 ? 15.727 -7.365 4.619 1.00 63.59 103 CYS A O 1
ATOM 817 N N . PRO A 1 104 ? 14.558 -7.333 2.697 1.00 65.19 104 PRO A N 1
ATOM 818 C CA . PRO A 1 104 ? 13.564 -6.389 3.195 1.00 65.19 104 PRO A CA 1
ATOM 819 C C . PRO A 1 104 ? 12.660 -7.093 4.215 1.00 65.19 104 PRO A C 1
ATOM 821 O O . PRO A 1 104 ? 12.372 -8.283 4.079 1.00 65.19 104 PRO A O 1
ATOM 824 N N . GLU A 1 105 ? 12.207 -6.369 5.236 1.00 67.69 105 GLU A N 1
ATOM 825 C CA . GLU A 1 105 ? 11.306 -6.928 6.252 1.00 67.69 105 GLU A CA 1
ATOM 826 C C . GLU A 1 105 ? 9.943 -7.297 5.641 1.00 67.69 105 GLU A C 1
ATOM 828 O O . GLU A 1 105 ? 9.347 -8.312 6.009 1.00 67.69 105 GLU A O 1
ATOM 833 N N . ALA A 1 106 ? 9.491 -6.527 4.641 1.00 72.25 106 ALA A N 1
ATOM 834 C CA . ALA A 1 106 ? 8.302 -6.823 3.854 1.00 72.25 106 ALA A CA 1
ATOM 835 C C . ALA A 1 106 ? 8.326 -6.184 2.453 1.00 72.25 106 ALA A C 1
ATOM 837 O O . ALA A 1 106 ? 8.777 -5.054 2.267 1.00 72.25 106 ALA A O 1
ATOM 838 N N . GLU A 1 107 ? 7.753 -6.896 1.480 1.00 79.19 107 GLU A N 1
ATOM 839 C CA . GLU A 1 107 ? 7.435 -6.412 0.131 1.00 79.19 107 GLU A CA 1
ATOM 840 C C . GLU A 1 107 ? 6.042 -6.894 -0.253 1.00 79.19 107 GLU A C 1
ATOM 842 O O . GLU A 1 107 ? 5.647 -8.011 0.096 1.00 79.19 107 GLU A O 1
ATOM 847 N N . VAL A 1 108 ? 5.284 -6.067 -0.976 1.00 85.00 108 VAL A N 1
ATOM 848 C CA . VAL A 1 108 ? 3.892 -6.387 -1.298 1.00 85.00 108 VAL A CA 1
ATOM 849 C C . VAL A 1 108 ? 3.627 -6.216 -2.791 1.00 85.00 108 VAL A C 1
ATOM 851 O O . VAL A 1 108 ? 3.769 -5.137 -3.363 1.00 85.00 108 VAL A O 1
ATOM 854 N N . PHE A 1 109 ? 3.170 -7.292 -3.429 1.00 87.31 109 PHE A N 1
ATOM 855 C CA . PHE A 1 109 ? 2.661 -7.254 -4.796 1.00 87.31 109 PHE A CA 1
ATOM 856 C C . PHE A 1 109 ? 1.132 -7.131 -4.798 1.00 87.31 109 PHE A C 1
ATOM 858 O O . PHE A 1 109 ? 0.427 -8.044 -4.363 1.00 87.31 109 PHE A O 1
ATOM 865 N N . LEU A 1 110 ? 0.614 -6.021 -5.336 1.00 87.19 110 LEU A N 1
ATOM 866 C CA . LEU A 1 110 ? -0.817 -5.828 -5.603 1.00 87.19 110 LEU A CA 1
ATOM 867 C C . LEU A 1 110 ? -1.081 -5.865 -7.116 1.00 87.19 110 LEU A C 1
ATOM 869 O O . LEU A 1 110 ? -0.539 -5.018 -7.829 1.00 87.19 110 LEU A O 1
ATOM 873 N N . PRO A 1 111 ? -1.946 -6.757 -7.628 1.00 86.81 111 PRO A N 1
ATOM 874 C CA . PRO A 1 111 ? -2.362 -6.717 -9.025 1.00 86.81 111 PRO A CA 1
ATOM 875 C C . PRO A 1 111 ? -3.232 -5.486 -9.330 1.00 86.81 111 PRO A C 1
ATOM 877 O O . PRO A 1 111 ? -4.000 -5.025 -8.486 1.00 86.81 111 PRO A O 1
ATOM 880 N N . ILE A 1 112 ? -3.171 -5.004 -10.578 1.00 84.75 112 ILE A N 1
ATOM 881 C CA . ILE A 1 112 ? -3.848 -3.783 -11.070 1.00 84.75 112 ILE A CA 1
ATOM 882 C C . ILE A 1 112 ? -5.341 -3.730 -10.693 1.00 84.75 112 ILE A C 1
ATOM 884 O O . ILE A 1 112 ? -5.867 -2.669 -10.375 1.00 84.75 112 ILE A O 1
ATOM 888 N N . GLY A 1 113 ? -6.030 -4.875 -10.687 1.00 86.31 113 GLY A N 1
ATOM 889 C CA . GLY A 1 113 ? -7.475 -4.951 -10.446 1.00 86.31 113 GLY A CA 1
ATOM 890 C C . GLY A 1 113 ? -7.929 -4.754 -8.996 1.00 86.31 113 GLY A C 1
ATOM 891 O O . GLY A 1 113 ? -9.127 -4.608 -8.774 1.00 86.31 113 GLY A O 1
ATOM 892 N N . ILE A 1 114 ? -7.015 -4.763 -8.019 1.00 87.94 114 ILE A N 1
ATOM 893 C CA . ILE A 1 114 ? -7.363 -4.577 -6.596 1.00 87.94 114 ILE A CA 1
ATOM 894 C C . ILE A 1 114 ? -6.753 -3.314 -5.994 1.00 87.94 114 ILE A C 1
ATOM 896 O O . ILE A 1 114 ? -6.936 -3.048 -4.811 1.00 87.94 114 ILE A O 1
ATOM 900 N N . ARG A 1 115 ? -6.029 -2.521 -6.785 1.00 88.81 115 ARG A N 1
ATOM 901 C CA . ARG A 1 115 ? -5.428 -1.283 -6.295 1.00 88.81 115 ARG A CA 1
ATOM 902 C C . ARG A 1 115 ? -6.503 -0.239 -6.078 1.00 88.81 115 ARG A C 1
ATOM 904 O O . ARG A 1 115 ? -7.147 0.239 -7.006 1.00 88.81 115 ARG A O 1
ATOM 911 N N . SER A 1 116 ? -6.702 0.085 -4.814 1.00 89.38 116 SER A N 1
ATOM 912 C CA . SER A 1 116 ? -7.626 1.099 -4.339 1.00 89.38 116 SER A CA 1
ATOM 913 C C . SER A 1 116 ? -7.003 1.779 -3.133 1.00 89.38 116 SER A C 1
ATOM 915 O O . SER A 1 116 ? -6.019 1.286 -2.583 1.00 89.38 116 SER A O 1
ATOM 917 N N . TYR A 1 117 ? -7.591 2.891 -2.699 1.00 88.94 117 TYR A N 1
ATOM 918 C CA . TYR A 1 117 ? -7.091 3.621 -1.540 1.00 88.94 117 TYR A CA 1
ATOM 919 C C . TYR A 1 117 ? -6.913 2.720 -0.308 1.00 88.94 117 TYR A C 1
ATOM 921 O O . TYR A 1 117 ? -5.866 2.789 0.314 1.00 88.94 117 TYR A O 1
ATOM 929 N N . GLY A 1 118 ? -7.859 1.814 -0.025 1.00 88.81 118 GLY A N 1
ATOM 930 C CA . GLY A 1 118 ? -7.754 0.907 1.125 1.00 88.81 118 GLY A CA 1
ATOM 931 C C . GLY A 1 118 ? -6.642 -0.135 0.978 1.00 88.81 118 GLY A C 1
ATOM 932 O O . GLY A 1 118 ? -5.788 -0.251 1.845 1.00 88.81 118 GLY A O 1
ATOM 933 N N . TYR A 1 119 ? -6.594 -0.854 -0.148 1.00 90.94 119 TYR A N 1
ATOM 934 C CA . TYR A 1 119 ? -5.561 -1.879 -0.347 1.00 90.94 119 TYR A CA 1
ATOM 935 C C . TYR A 1 119 ? -4.152 -1.284 -0.455 1.00 90.94 119 TYR A C 1
ATOM 937 O O . TYR A 1 119 ? -3.194 -1.899 0.007 1.00 90.94 119 TYR A O 1
ATOM 945 N N . CYS A 1 120 ? -4.016 -0.100 -1.057 1.00 90.94 120 CYS A N 1
ATOM 946 C CA . CYS A 1 120 ? -2.741 0.604 -1.118 1.00 90.94 120 CYS A CA 1
ATOM 947 C C . CYS A 1 120 ? -2.315 1.123 0.257 1.00 90.94 120 CYS A C 1
ATOM 949 O O . CYS A 1 120 ? -1.157 0.943 0.616 1.00 90.94 120 CYS A O 1
ATOM 951 N N . GLU A 1 121 ? -3.232 1.688 1.045 1.00 90.25 121 GLU A N 1
ATOM 952 C CA . GLU A 1 121 ? -2.959 2.109 2.425 1.00 90.25 121 GLU A CA 1
ATOM 953 C C . GLU A 1 121 ? -2.471 0.933 3.284 1.00 90.25 121 GLU A C 1
ATOM 955 O O . GLU A 1 121 ? -1.437 1.044 3.946 1.00 90.25 121 GLU A O 1
ATOM 960 N N . ASP A 1 122 ? -3.152 -0.214 3.208 1.00 90.06 122 ASP A N 1
ATOM 961 C CA . ASP A 1 122 ? -2.758 -1.429 3.924 1.00 90.06 122 ASP A CA 1
ATOM 962 C C . ASP A 1 122 ? -1.372 -1.919 3.478 1.00 90.06 122 ASP A C 1
ATOM 964 O O . ASP A 1 122 ? -0.521 -2.233 4.312 1.00 90.06 122 ASP A O 1
ATOM 968 N N . ALA A 1 123 ? -1.119 -1.959 2.165 1.00 89.06 123 ALA A N 1
ATOM 969 C CA . ALA A 1 123 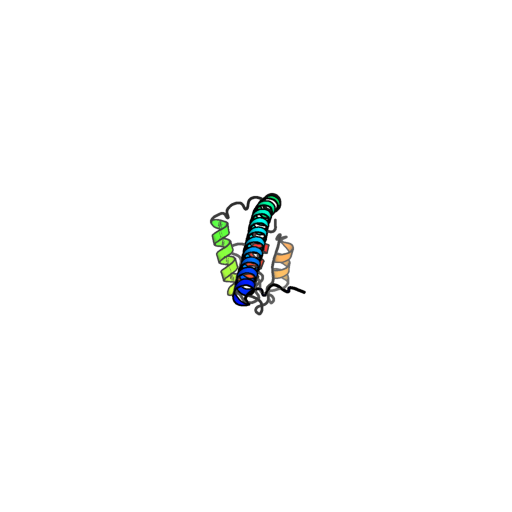? 0.164 -2.385 1.611 1.00 89.06 123 ALA A CA 1
ATOM 970 C C . ALA A 1 123 ? 1.310 -1.474 2.063 1.00 89.06 123 ALA A C 1
ATOM 972 O O . ALA A 1 123 ? 2.359 -1.973 2.462 1.00 89.06 123 ALA A O 1
ATOM 973 N N . MET A 1 124 ? 1.099 -0.156 2.048 1.00 88.50 124 MET A N 1
ATOM 974 C CA . MET A 1 124 ? 2.062 0.835 2.526 1.00 88.50 124 MET A CA 1
ATOM 975 C C . MET A 1 124 ? 2.361 0.680 4.010 1.00 88.50 124 MET A C 1
ATOM 977 O O . MET A 1 124 ? 3.522 0.692 4.407 1.00 88.50 124 MET A O 1
ATOM 981 N N . ALA A 1 125 ? 1.321 0.528 4.833 1.00 85.94 125 ALA A N 1
ATOM 982 C CA . ALA A 1 125 ? 1.491 0.322 6.263 1.00 85.94 125 ALA A CA 1
ATOM 983 C C . ALA A 1 125 ? 2.282 -0.965 6.535 1.00 85.94 125 ALA A C 1
ATOM 985 O O . ALA A 1 125 ? 3.149 -0.981 7.408 1.00 85.94 125 ALA A O 1
ATOM 986 N N . TYR A 1 126 ? 2.031 -2.013 5.745 1.00 85.38 126 TYR A N 1
ATOM 987 C CA . TYR A 1 126 ? 2.764 -3.270 5.813 1.00 85.38 126 TYR A CA 1
ATOM 988 C C . TYR A 1 126 ? 4.249 -3.068 5.482 1.00 85.38 126 TYR A C 1
ATOM 990 O O . TYR A 1 126 ? 5.096 -3.396 6.301 1.00 85.38 126 TYR A O 1
ATOM 998 N N . VAL A 1 127 ? 4.595 -2.458 4.342 1.00 85.00 127 VAL A N 1
ATOM 999 C CA . VAL A 1 127 ? 6.015 -2.258 3.986 1.00 85.00 127 VAL A CA 1
ATOM 1000 C C . VAL A 1 127 ? 6.745 -1.242 4.867 1.00 85.00 127 VAL A C 1
ATOM 1002 O O . VAL A 1 127 ? 7.964 -1.323 4.991 1.00 85.00 127 VAL A O 1
ATOM 1005 N N . LYS A 1 128 ? 6.040 -0.280 5.474 1.00 82.44 128 LYS A N 1
ATOM 1006 C CA . LYS A 1 128 ? 6.656 0.782 6.284 1.00 82.44 128 LYS A CA 1
ATOM 1007 C C . LYS A 1 128 ? 6.887 0.392 7.745 1.00 82.44 128 LYS A C 1
ATOM 1009 O O . LYS A 1 128 ? 7.823 0.911 8.342 1.00 82.44 128 LYS A O 1
ATOM 1014 N N . PHE A 1 129 ? 6.019 -0.438 8.328 1.00 80.25 129 PHE A N 1
ATOM 1015 C CA . PHE A 1 129 ? 5.990 -0.674 9.780 1.00 80.25 129 PHE A CA 1
ATOM 1016 C C . PHE A 1 129 ? 6.169 -2.136 10.199 1.00 80.25 129 PHE A C 1
ATOM 1018 O O . PHE A 1 129 ? 6.078 -2.427 11.394 1.00 80.25 129 PHE A O 1
ATOM 1025 N N . LEU A 1 130 ? 6.381 -3.064 9.261 1.00 71.19 130 LEU A N 1
ATOM 1026 C CA . LEU A 1 130 ? 6.867 -4.393 9.623 1.00 71.19 130 LEU A CA 1
ATOM 1027 C C . LEU A 1 130 ? 8.346 -4.320 9.966 1.00 71.19 130 LEU A C 1
ATOM 1029 O O . LEU A 1 130 ? 9.172 -4.459 9.083 1.00 71.19 130 LEU A O 1
ATOM 1033 N N . GLU A 1 131 ? 8.620 -4.126 11.253 1.00 55.41 131 GLU A N 1
ATOM 1034 C CA . GLU A 1 131 ? 9.892 -4.421 11.924 1.00 55.41 131 GLU A CA 1
ATOM 1035 C C . GLU A 1 131 ? 9.739 -5.676 12.802 1.00 55.41 131 GLU A C 1
ATOM 1037 O O . GLU A 1 131 ? 8.731 -5.763 13.554 1.00 55.41 131 GLU A O 1
#

Foldseek 3Di:
DDDDDDDPVVVVVVVVVVVVVVVVVVVVVVVVVVVVCVVVVVVVVVVVDPPPPDQDPVRVVQLVVLLVCLLPVAFFKRALDDPDDTDHPPHDPVVVVVRVVVDQLDIDTDHNVPRDNVVSNVRSCCNNPND

Secondary structure (DSSP, 8-state):
-------HHHHHHHHHHHHHHHHHHHHHHHHHHHHHHHHHHHHHHHHH----PPPPHHHHHHHHHHHHHHHHSTT--EES-TT-PPPPTTS-HHHHHHHHTT--S-EE---GGG-SHHHHHHHHHHHHH--

Sequence (131 aa):
MTATGLKPLSFRWILMGCIGALVLFQSVDVFLTYRATSLLSRSKLRHAIRPLVAPQEDDLLHMNELMTECLTRGDAIVSSRYMQPPLWRESDAKDILAEVMRCPEAEVFLPIGIRSYGYCEDAMAYVKFLE

Radius of gyration: 30.0 Å; Cα contacts (8 Å, |Δi|>4): 81; chains: 1; bounding box: 91×26×57 Å

Solvent-accessible surface area (backbone atoms only — not comparable to full-atom values): 7804 Å² total; per-residue (Å²): 141,80,86,79,83,75,56,73,67,59,56,54,54,51,50,52,51,53,52,52,52,52,51,52,50,52,51,50,53,51,51,52,50,51,51,53,48,56,55,54,51,56,55,61,50,58,75,74,48,70,80,74,70,75,76,49,72,71,52,53,53,49,50,53,49,49,43,52,47,47,73,68,49,46,52,32,45,48,62,58,64,82,96,61,82,76,48,44,81,85,46,58,68,68,59,54,46,54,55,64,70,62,67,63,80,35,72,44,82,52,56,57,91,64,60,42,75,66,54,32,51,53,47,45,52,45,28,71,66,52,124

Mean predicted aligned error: 16.82 Å